Protein AF-A0A158CZP0-F1 (afdb_monomer_lite)

pLDDT: mean 72.72, std 19.29, range [36.31, 95.75]

Structure (mmCIF, N/CA/C/O backbone):
data_AF-A0A158CZP0-F1
#
_entry.id   AF-A0A158CZP0-F1
#
loop_
_atom_site.group_PDB
_atom_site.id
_atom_site.type_symbol
_atom_site.label_atom_id
_atom_site.label_alt_id
_atom_site.label_comp_id
_atom_site.label_asym_id
_atom_site.label_entity_id
_atom_site.label_seq_id
_atom_site.pdbx_PDB_ins_code
_atom_site.Cartn_x
_atom_site.Cartn_y
_atom_site.Cartn_z
_atom_site.occupancy
_atom_site.B_iso_or_equiv
_atom_site.auth_seq_id
_atom_site.auth_comp_id
_atom_site.auth_asym_id
_atom_site.auth_atom_id
_atom_site.pdbx_PDB_model_num
ATOM 1 N N . MET A 1 1 ? -32.324 -4.583 34.808 1.00 39.81 1 MET A N 1
ATOM 2 C CA . MET A 1 1 ? -32.094 -5.165 33.467 1.00 39.81 1 MET A CA 1
ATOM 3 C C . MET A 1 1 ? -31.436 -4.095 32.597 1.00 39.81 1 MET A C 1
ATOM 5 O O . MET A 1 1 ? -32.137 -3.311 31.976 1.00 39.81 1 MET A O 1
ATOM 9 N N . ALA A 1 2 ? -30.106 -3.964 32.638 1.00 42.66 2 ALA A N 1
ATOM 10 C CA . ALA A 1 2 ? -29.397 -2.988 31.808 1.00 42.66 2 ALA A CA 1
ATOM 11 C C . ALA A 1 2 ? -29.118 -3.618 30.437 1.00 42.66 2 ALA A C 1
ATOM 13 O O . ALA A 1 2 ? -28.387 -4.602 30.340 1.00 42.66 2 ALA A O 1
ATOM 14 N N . ALA A 1 3 ? -29.744 -3.081 29.390 1.00 51.34 3 ALA A N 1
ATOM 15 C CA . ALA A 1 3 ? -29.521 -3.516 28.020 1.00 51.34 3 ALA A CA 1
ATOM 16 C C . ALA A 1 3 ? -28.081 -3.181 27.608 1.00 51.34 3 ALA A C 1
ATOM 18 O O . ALA A 1 3 ? -27.716 -2.015 27.446 1.00 51.34 3 ALA A O 1
ATOM 19 N N . LYS A 1 4 ? -27.261 -4.223 27.445 1.00 53.59 4 LYS A N 1
ATOM 20 C CA . LYS A 1 4 ? -25.924 -4.149 26.856 1.00 53.59 4 LYS A CA 1
ATOM 21 C C . LYS A 1 4 ? -26.096 -3.732 25.394 1.00 53.59 4 LYS A C 1
ATOM 23 O O . LYS A 1 4 ? -26.372 -4.566 24.537 1.00 53.59 4 LYS A O 1
ATOM 28 N N . ARG A 1 5 ? -26.012 -2.427 25.117 1.00 54.25 5 ARG A N 1
ATOM 29 C CA . ARG A 1 5 ? -25.946 -1.918 23.743 1.00 54.25 5 ARG A CA 1
ATOM 30 C C . ARG A 1 5 ? -24.750 -2.601 23.073 1.00 54.25 5 ARG A C 1
ATOM 32 O O . ARG A 1 5 ? -23.658 -2.543 23.641 1.00 54.25 5 ARG A O 1
ATOM 39 N N . PRO A 1 6 ? -24.913 -3.260 21.915 1.00 46.16 6 PRO A N 1
ATOM 40 C CA . PRO A 1 6 ? -23.759 -3.711 21.168 1.00 46.16 6 PRO A CA 1
ATOM 41 C C . PRO A 1 6 ? -23.025 -2.446 20.733 1.00 46.16 6 PRO A C 1
ATOM 43 O O . PRO A 1 6 ? -23.547 -1.660 19.942 1.00 46.16 6 PRO A O 1
ATOM 46 N N . ALA A 1 7 ? -21.839 -2.220 21.291 1.00 50.09 7 ALA A N 1
ATOM 47 C CA . ALA A 1 7 ? -20.879 -1.305 20.712 1.00 50.09 7 ALA A CA 1
ATOM 48 C C . ALA A 1 7 ? -20.540 -1.868 19.327 1.00 50.09 7 ALA A C 1
ATOM 50 O O . ALA A 1 7 ? -19.620 -2.667 19.179 1.00 50.09 7 ALA A O 1
ATOM 51 N N . ARG A 1 8 ? -21.333 -1.509 18.308 1.00 47.75 8 ARG A N 1
ATOM 52 C CA . ARG A 1 8 ? -20.817 -1.429 16.946 1.00 47.75 8 ARG A CA 1
ATOM 53 C C . ARG A 1 8 ? -19.690 -0.426 17.065 1.00 47.75 8 ARG A C 1
ATOM 55 O O . ARG A 1 8 ? -19.951 0.770 17.146 1.00 47.75 8 ARG A O 1
ATOM 62 N N . SER A 1 9 ? -18.481 -0.947 17.237 1.00 49.72 9 SER A N 1
ATOM 63 C CA . SER A 1 9 ? -17.236 -0.201 17.181 1.00 49.72 9 SER A CA 1
ATOM 64 C C . SER A 1 9 ? -17.381 0.798 16.046 1.00 49.72 9 SER A C 1
ATOM 66 O O . SER A 1 9 ? -17.570 0.376 14.902 1.00 49.72 9 SER A O 1
ATOM 68 N N . ALA A 1 10 ? -17.407 2.091 16.367 1.00 54.16 10 ALA A N 1
ATOM 69 C CA . ALA A 1 10 ? -17.284 3.123 15.357 1.00 54.16 10 ALA A CA 1
ATOM 70 C C . ALA A 1 10 ? -15.994 2.786 14.611 1.00 54.16 10 ALA A C 1
ATOM 72 O O . ALA A 1 10 ? -14.918 2.833 15.200 1.00 54.16 10 ALA A O 1
ATOM 73 N N . GLN A 1 11 ? -16.123 2.266 13.393 1.00 63.16 11 GLN A N 1
ATOM 74 C CA . GLN A 1 11 ? -14.969 1.890 12.594 1.00 63.16 11 GLN A CA 1
ATOM 75 C C . GLN A 1 11 ? -14.211 3.191 12.359 1.00 63.16 11 GLN A C 1
ATOM 77 O O . GLN A 1 11 ? -14.791 4.128 11.807 1.00 63.16 11 GLN A O 1
ATOM 82 N N . SER A 1 12 ? -12.981 3.288 12.868 1.00 77.62 12 SER A N 1
ATOM 83 C CA . SER A 1 12 ? -12.178 4.486 12.654 1.00 77.62 12 SER A CA 1
ATOM 84 C C . SER A 1 12 ? -11.974 4.660 11.150 1.00 77.62 12 SER A C 1
ATOM 86 O O . SER A 1 12 ? -11.897 3.677 10.406 1.00 77.62 12 SER A O 1
ATOM 88 N N . LEU A 1 13 ? -11.914 5.905 10.675 1.00 85.88 13 LEU A N 1
ATOM 89 C CA . LEU A 1 13 ? -11.611 6.183 9.268 1.00 85.88 13 LEU A CA 1
ATOM 90 C C . LEU A 1 13 ? -10.266 5.554 8.865 1.00 85.88 13 LEU A C 1
ATOM 92 O O . LEU A 1 13 ? -10.122 5.049 7.753 1.00 85.88 13 LEU A O 1
ATOM 96 N N . PHE A 1 14 ? -9.337 5.470 9.819 1.00 87.94 14 PHE A N 1
ATOM 97 C CA . PHE A 1 14 ? -8.099 4.720 9.684 1.00 87.94 14 PHE A CA 1
ATOM 98 C C . PHE A 1 14 ? -8.341 3.233 9.402 1.00 87.94 14 PHE A C 1
ATOM 100 O O . PHE A 1 14 ? -7.753 2.716 8.469 1.00 87.94 14 PHE A O 1
ATOM 107 N N . THR A 1 15 ? -9.259 2.548 10.098 1.00 89.81 15 THR A N 1
ATOM 108 C CA . THR A 1 15 ? -9.591 1.132 9.811 1.00 89.81 15 THR A CA 1
ATOM 109 C C . THR A 1 15 ? -10.067 0.930 8.362 1.00 89.81 15 THR A C 1
ATOM 111 O O . THR A 1 15 ? -9.865 -0.131 7.767 1.00 89.81 15 THR A O 1
ATOM 114 N N . PHE A 1 16 ? -10.734 1.928 7.775 1.00 89.88 16 PHE A N 1
ATOM 115 C CA . PHE A 1 16 ? -11.159 1.877 6.376 1.00 89.88 16 PHE A CA 1
ATOM 116 C C . PHE A 1 16 ? -9.984 2.105 5.416 1.00 89.88 16 PHE A C 1
ATOM 118 O O . PHE A 1 16 ? -9.779 1.300 4.505 1.00 89.88 16 PHE A O 1
ATOM 125 N N . ALA A 1 17 ? -9.177 3.140 5.664 1.00 89.94 17 ALA A N 1
ATOM 126 C CA . ALA A 1 17 ? -7.955 3.403 4.908 1.00 89.94 17 ALA A CA 1
ATOM 127 C C . ALA A 1 17 ? -6.972 2.220 4.990 1.00 89.94 17 ALA A C 1
ATOM 129 O O . ALA A 1 17 ? -6.407 1.816 3.981 1.00 89.94 17 ALA A O 1
ATOM 130 N N . GLU A 1 18 ? -6.845 1.601 6.163 1.00 91.75 18 GLU A N 1
ATOM 131 C CA . GLU A 1 18 ? -6.032 0.419 6.433 1.00 91.75 18 GLU A CA 1
ATOM 132 C C . GLU A 1 18 ? -6.434 -0.741 5.519 1.00 91.75 18 GLU A C 1
ATOM 134 O O . GLU A 1 18 ? -5.599 -1.280 4.798 1.00 91.75 18 GLU A O 1
ATOM 139 N N . LYS A 1 19 ? -7.726 -1.091 5.482 1.00 92.75 19 LYS A N 1
ATOM 140 C CA . LYS A 1 19 ? -8.236 -2.149 4.596 1.00 92.75 19 LYS A CA 1
ATOM 141 C C . LYS A 1 19 ? -7.971 -1.850 3.127 1.00 92.75 19 LYS A C 1
ATOM 143 O O . LYS A 1 19 ? -7.611 -2.762 2.388 1.00 92.75 19 LYS A O 1
ATOM 148 N N . GLN A 1 20 ? -8.150 -0.598 2.709 1.00 93.56 20 GLN A N 1
ATOM 149 C CA . GLN A 1 20 ? -7.894 -0.188 1.332 1.00 93.56 20 GLN A CA 1
ATOM 150 C C . GLN A 1 20 ? -6.406 -0.321 0.981 1.00 93.56 20 GLN A C 1
ATOM 152 O O . GLN A 1 20 ? -6.079 -0.872 -0.066 1.00 93.56 20 GLN A O 1
ATOM 157 N N . LEU A 1 21 ? -5.510 0.139 1.857 1.00 92.50 21 LEU A N 1
ATOM 158 C CA . LEU A 1 21 ? -4.061 0.052 1.662 1.00 92.50 21 LEU A CA 1
ATOM 159 C C . LEU A 1 21 ? -3.578 -1.403 1.632 1.00 92.50 21 LEU A C 1
ATOM 161 O O . LEU A 1 21 ? -2.829 -1.770 0.730 1.00 92.50 21 LEU A O 1
ATOM 165 N N . VAL A 1 22 ? -4.057 -2.253 2.549 1.00 94.06 22 VAL A N 1
ATOM 166 C CA . VAL A 1 22 ? -3.745 -3.694 2.538 1.00 94.06 22 VAL A CA 1
ATOM 167 C C . VAL A 1 22 ? -4.234 -4.352 1.251 1.00 94.06 22 VAL A C 1
ATOM 169 O O . VAL A 1 22 ? -3.462 -5.035 0.589 1.00 94.06 22 VAL A O 1
ATOM 172 N N . ALA A 1 23 ? -5.483 -4.103 0.848 1.00 94.25 23 ALA A N 1
ATOM 173 C CA . ALA A 1 23 ? -6.041 -4.701 -0.362 1.00 94.25 23 ALA A CA 1
ATOM 174 C C . ALA A 1 23 ? -5.273 -4.292 -1.630 1.00 94.25 23 ALA A C 1
ATOM 176 O O . ALA A 1 23 ? -5.067 -5.120 -2.514 1.00 94.25 23 ALA A O 1
ATOM 177 N N . LEU A 1 24 ? -4.833 -3.032 -1.726 1.00 95.44 24 LEU A N 1
ATOM 178 C CA . LEU A 1 24 ? -4.027 -2.552 -2.852 1.00 95.44 24 LEU A CA 1
ATOM 179 C C . LEU A 1 24 ? -2.632 -3.186 -2.874 1.00 95.44 24 LEU A C 1
ATOM 181 O O . LEU A 1 24 ? -2.133 -3.513 -3.953 1.00 95.44 24 LEU A O 1
ATOM 185 N N . TYR A 1 25 ? -2.013 -3.348 -1.701 1.00 94.88 25 TYR A N 1
ATOM 186 C CA . TYR A 1 25 ? -0.719 -4.012 -1.568 1.00 94.88 25 TYR A CA 1
ATOM 187 C C . TYR A 1 25 ? -0.810 -5.483 -1.977 1.00 94.88 25 TYR A C 1
ATOM 189 O O . TYR A 1 25 ? -0.060 -5.920 -2.844 1.00 94.88 25 TYR A O 1
ATOM 197 N N . ASP A 1 26 ? -1.781 -6.215 -1.427 1.00 95.12 26 ASP A N 1
ATOM 198 C CA . ASP A 1 26 ? -1.984 -7.641 -1.702 1.00 95.12 26 ASP A CA 1
ATOM 199 C C . ASP A 1 26 ? -2.372 -7.898 -3.166 1.00 95.12 26 ASP A C 1
ATOM 201 O O . ASP A 1 26 ? -2.009 -8.918 -3.750 1.00 95.12 26 ASP A O 1
ATOM 205 N N . ALA A 1 27 ? -3.087 -6.959 -3.793 1.00 94.56 27 ALA A N 1
ATOM 206 C CA . ALA A 1 27 ? -3.390 -7.007 -5.220 1.00 94.56 27 ALA A CA 1
ATOM 207 C C . ALA A 1 27 ? -2.182 -6.661 -6.115 1.00 94.56 27 ALA A C 1
ATOM 209 O O . ALA A 1 27 ? -2.283 -6.773 -7.336 1.00 94.56 27 ALA A O 1
ATOM 210 N N . GLY A 1 28 ? -1.055 -6.219 -5.544 1.00 93.81 28 GLY A N 1
ATOM 211 C CA . GLY A 1 28 ? 0.156 -5.849 -6.283 1.00 93.81 28 GLY A CA 1
ATOM 212 C C . GLY A 1 28 ? 0.028 -4.563 -7.106 1.00 93.81 28 GLY A C 1
ATOM 213 O O . GLY A 1 28 ? 0.858 -4.305 -7.974 1.00 93.81 28 GLY A O 1
ATOM 214 N N . VAL A 1 29 ? -1.007 -3.753 -6.861 1.00 95.75 29 VAL A N 1
ATOM 215 C CA . VAL A 1 29 ? -1.277 -2.501 -7.598 1.00 95.75 29 VAL A CA 1
ATOM 216 C C . VAL A 1 29 ? -0.851 -1.251 -6.826 1.00 95.75 29 VAL A C 1
ATOM 218 O O . VAL A 1 29 ? -0.983 -0.135 -7.328 1.00 95.75 29 VAL A O 1
ATOM 221 N N . MET A 1 30 ? -0.348 -1.414 -5.599 1.00 93.81 30 MET A N 1
ATOM 222 C CA . MET A 1 30 ? 0.111 -0.301 -4.773 1.00 93.81 30 MET A CA 1
ATOM 223 C C . MET A 1 30 ? 1.461 0.227 -5.271 1.00 93.81 30 MET A C 1
ATOM 225 O O . MET A 1 30 ? 2.521 -0.232 -4.854 1.00 93.81 30 MET A O 1
ATOM 229 N N . SER A 1 31 ? 1.412 1.210 -6.170 1.00 93.50 31 SER A N 1
ATOM 230 C CA . SER A 1 31 ? 2.571 2.011 -6.569 1.00 93.50 31 SER A CA 1
ATOM 231 C C . SER A 1 31 ? 2.681 3.291 -5.725 1.00 93.50 31 SER A C 1
ATOM 233 O O . SER A 1 31 ? 1.686 3.710 -5.120 1.00 93.50 31 SER A O 1
ATOM 235 N N . PRO A 1 32 ? 3.848 3.965 -5.711 1.00 93.06 32 PRO A N 1
ATOM 236 C CA . PRO A 1 32 ? 4.017 5.252 -5.028 1.00 93.06 32 PRO A CA 1
ATOM 237 C C . PRO A 1 32 ? 2.959 6.301 -5.410 1.00 93.06 32 PRO A C 1
ATOM 239 O O . PRO A 1 32 ? 2.416 6.990 -4.549 1.00 93.06 32 PRO A O 1
ATOM 242 N N . ALA A 1 33 ? 2.592 6.372 -6.694 1.00 92.88 33 ALA A N 1
ATOM 243 C CA . ALA A 1 33 ? 1.567 7.297 -7.176 1.00 92.88 33 ALA A CA 1
ATOM 244 C C . ALA A 1 33 ? 0.167 6.952 -6.640 1.00 92.88 33 ALA A C 1
ATOM 246 O O . ALA A 1 33 ? -0.576 7.834 -6.212 1.00 92.88 33 ALA A O 1
ATOM 247 N N . VAL A 1 34 ? -0.190 5.663 -6.619 1.00 94.31 34 VAL A N 1
ATOM 248 C CA . VAL A 1 34 ? -1.477 5.206 -6.068 1.00 94.31 34 VAL A CA 1
ATOM 249 C C . VAL A 1 34 ? -1.560 5.529 -4.581 1.00 94.31 34 VAL A C 1
ATOM 251 O O . VAL A 1 34 ? -2.581 6.035 -4.122 1.00 94.31 34 VAL A O 1
ATOM 254 N N . LEU A 1 35 ? -0.479 5.288 -3.838 1.00 92.25 35 LEU A N 1
ATOM 255 C CA . LEU A 1 35 ? -0.407 5.622 -2.423 1.00 92.25 35 LEU A CA 1
ATOM 256 C C . LEU A 1 35 ? -0.655 7.119 -2.186 1.00 92.25 35 LEU A C 1
ATOM 258 O O . LEU A 1 35 ? -1.480 7.463 -1.343 1.00 92.25 35 LEU A O 1
ATOM 262 N N . HIS A 1 36 ? 0.001 7.992 -2.956 1.00 91.56 36 HIS A N 1
ATOM 263 C CA . HIS A 1 36 ? -0.207 9.438 -2.871 1.00 91.56 36 HIS A CA 1
ATOM 264 C C . HIS A 1 36 ? -1.681 9.810 -3.063 1.00 91.56 36 HIS A C 1
ATOM 266 O O . HIS A 1 36 ? -2.241 10.531 -2.244 1.00 91.56 36 HIS A O 1
ATOM 272 N N . HIS A 1 37 ? -2.348 9.265 -4.085 1.00 91.00 37 HIS A N 1
ATOM 273 C CA . HIS A 1 37 ? -3.769 9.535 -4.318 1.00 91.00 37 HIS A CA 1
ATOM 274 C C . HIS A 1 37 ? -4.670 9.044 -3.184 1.00 91.00 37 HIS A C 1
ATOM 276 O O . HIS A 1 37 ? -5.604 9.747 -2.801 1.00 91.00 37 HIS A O 1
ATOM 282 N N . VAL A 1 38 ? -4.397 7.856 -2.638 1.00 91.44 38 VAL A N 1
ATOM 283 C CA . VAL A 1 38 ? -5.160 7.315 -1.508 1.00 91.44 38 VAL A CA 1
ATOM 284 C C . VAL A 1 38 ? -4.977 8.204 -0.280 1.00 91.44 38 VAL A C 1
ATOM 286 O O . VAL A 1 38 ? -5.964 8.594 0.331 1.00 91.44 38 VAL A O 1
ATOM 289 N N . VAL A 1 39 ? -3.740 8.574 0.057 1.00 89.56 39 VAL A N 1
ATOM 290 C CA . VAL A 1 39 ? -3.440 9.449 1.200 1.00 89.56 39 VAL A CA 1
ATOM 291 C C . VAL A 1 39 ? -4.056 10.838 1.010 1.00 89.56 39 VAL A C 1
ATOM 293 O O . VAL A 1 39 ? -4.708 11.335 1.925 1.00 89.56 39 VAL A O 1
ATOM 296 N N . ALA A 1 40 ? -3.936 11.431 -0.180 1.00 88.81 40 ALA A N 1
ATOM 297 C CA . ALA A 1 40 ? -4.522 12.729 -0.509 1.00 88.81 40 ALA A CA 1
ATOM 298 C C . ALA A 1 40 ? -6.055 12.723 -0.385 1.00 88.81 40 ALA A C 1
ATOM 300 O O . ALA A 1 40 ? -6.627 13.660 0.162 1.00 88.81 40 ALA A O 1
ATOM 301 N N . ALA A 1 41 ? -6.728 11.643 -0.800 1.00 88.50 41 ALA A N 1
ATOM 302 C CA . ALA A 1 41 ? -8.180 11.501 -0.641 1.00 88.50 41 ALA A CA 1
ATOM 303 C C . ALA A 1 41 ? -8.634 11.511 0.832 1.00 88.50 41 ALA A C 1
ATOM 305 O O . ALA A 1 41 ? -9.787 11.818 1.130 1.00 88.50 41 ALA 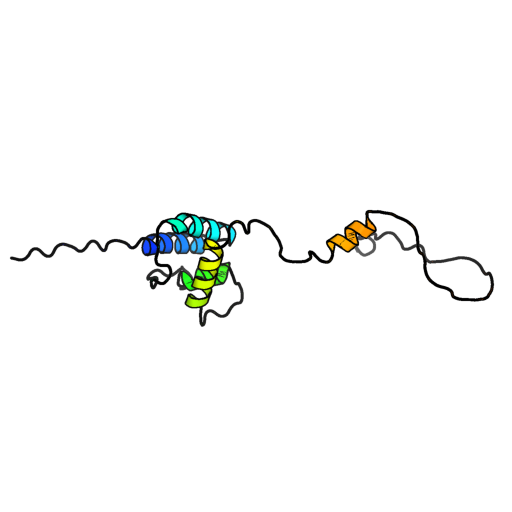A O 1
ATOM 306 N N . TYR A 1 42 ? -7.726 11.176 1.748 1.00 87.31 42 TYR A N 1
ATOM 307 C CA . TYR A 1 42 ? -7.962 11.133 3.185 1.00 87.31 42 TYR A CA 1
ATOM 308 C C . TYR A 1 42 ? -7.386 12.340 3.942 1.00 87.31 42 TYR A C 1
ATOM 310 O O . TYR A 1 42 ? -7.685 12.485 5.130 1.00 87.31 42 TYR A O 1
ATOM 318 N N . ALA A 1 43 ? -6.616 13.217 3.292 1.00 83.81 43 ALA A N 1
ATOM 319 C CA . ALA A 1 43 ? -5.931 14.339 3.938 1.00 83.81 43 ALA A CA 1
ATOM 320 C C . ALA A 1 43 ? -6.908 15.290 4.658 1.00 83.81 43 ALA A C 1
ATOM 322 O O . ALA A 1 43 ? -6.693 15.636 5.818 1.00 83.81 43 ALA A O 1
ATOM 323 N N . ASP A 1 44 ? -8.045 15.603 4.031 1.00 79.25 44 ASP A N 1
ATOM 324 C CA . ASP A 1 44 ? -9.056 16.518 4.587 1.00 79.25 44 ASP A CA 1
ATOM 325 C C . ASP A 1 44 ? -9.979 15.869 5.635 1.00 79.25 44 ASP A C 1
ATOM 327 O O . ASP A 1 44 ? -10.822 16.530 6.242 1.00 79.25 44 ASP A O 1
ATOM 331 N N . SER A 1 45 ? -9.852 14.557 5.856 1.00 79.62 45 SER A N 1
ATOM 332 C CA . SER A 1 45 ? -10.778 13.789 6.700 1.00 79.62 45 SER A CA 1
ATOM 333 C C . SER A 1 45 ? -10.356 13.683 8.171 1.00 79.62 45 SER A C 1
ATOM 335 O O . SER A 1 45 ? -11.093 13.115 8.978 1.00 79.62 45 SER A O 1
ATOM 337 N N . GLY A 1 46 ? -9.190 14.233 8.534 1.00 78.56 46 GLY A N 1
ATOM 338 C CA . GLY A 1 46 ? -8.684 14.224 9.911 1.00 78.56 46 GLY A CA 1
ATOM 339 C C . GLY A 1 46 ? -8.354 12.823 10.439 1.00 78.56 46 GLY A C 1
ATOM 340 O O . GLY A 1 46 ? -8.519 12.564 11.631 1.00 78.56 46 GLY A O 1
ATOM 341 N N . ILE A 1 47 ? -7.936 11.905 9.560 1.00 86.19 47 ILE A N 1
ATOM 342 C CA . ILE A 1 47 ? -7.504 10.556 9.945 1.00 86.19 47 ILE A CA 1
ATOM 343 C C . ILE A 1 47 ? -6.272 10.627 10.857 1.00 86.19 47 ILE A C 1
ATOM 345 O O . ILE A 1 47 ? -5.285 11.288 10.537 1.00 86.19 47 ILE A O 1
ATOM 349 N N . ASP A 1 48 ? -6.313 9.884 11.966 1.00 86.69 48 ASP A N 1
ATOM 350 C CA . ASP A 1 48 ? -5.137 9.642 12.801 1.00 86.69 48 ASP A CA 1
ATOM 351 C C . ASP A 1 48 ? -4.289 8.512 12.200 1.00 86.69 48 ASP A C 1
ATOM 353 O O . ASP A 1 48 ? -4.540 7.326 12.410 1.00 86.69 48 ASP A O 1
ATOM 357 N N . TRP A 1 49 ? -3.265 8.891 11.439 1.00 86.06 49 TRP A N 1
ATOM 358 C CA . TRP A 1 49 ? -2.298 7.965 10.844 1.00 86.06 49 TRP A CA 1
ATOM 359 C C . TRP A 1 49 ? -1.381 7.290 11.870 1.00 86.06 49 TRP A C 1
ATOM 361 O O . TRP A 1 49 ? -0.623 6.391 11.516 1.00 86.06 49 TRP A O 1
ATOM 371 N N . ASN A 1 50 ? -1.426 7.708 13.136 1.00 84.69 50 ASN A N 1
ATOM 372 C CA . ASN A 1 50 ? -0.639 7.107 14.200 1.00 84.69 50 ASN A CA 1
ATOM 373 C C . ASN A 1 50 ? -1.366 5.932 14.879 1.00 84.69 50 ASN A C 1
ATOM 375 O O . ASN A 1 50 ? -0.804 5.330 15.798 1.00 84.69 50 ASN A O 1
ATOM 379 N N . GLU A 1 51 ? -2.596 5.601 14.475 1.00 84.25 51 GLU A N 1
ATOM 380 C CA . GLU A 1 51 ? -3.336 4.465 15.023 1.00 84.25 51 GLU A CA 1
ATOM 381 C C . GLU A 1 51 ? -2.629 3.133 14.696 1.00 84.25 51 GLU A C 1
ATOM 383 O O . GLU A 1 51 ? -2.072 2.919 13.618 1.00 84.25 51 GLU A O 1
ATOM 388 N N . ASN A 1 52 ? -2.616 2.203 15.656 1.00 78.88 52 ASN A N 1
ATOM 389 C CA . ASN A 1 52 ? -2.026 0.889 15.423 1.00 78.88 52 ASN A CA 1
ATOM 390 C C . ASN A 1 52 ? -2.965 0.049 14.547 1.00 78.88 52 ASN A C 1
ATOM 392 O O . ASN A 1 52 ? -4.026 -0.377 15.001 1.00 78.88 52 ASN A O 1
ATOM 396 N N . GLY A 1 53 ? -2.522 -0.245 13.325 1.00 78.44 53 GLY A N 1
ATOM 397 C CA . GLY A 1 53 ? -3.202 -1.173 12.426 1.00 78.44 53 GLY A CA 1
ATOM 398 C C . GLY A 1 53 ? -3.378 -2.570 13.020 1.00 78.44 53 GLY A C 1
ATOM 399 O O . GLY A 1 53 ? -2.480 -3.104 13.679 1.00 78.44 53 GLY A O 1
ATOM 400 N N . THR A 1 54 ? -4.553 -3.152 12.790 1.00 84.88 54 THR A N 1
ATOM 401 C CA . THR A 1 54 ? -4.902 -4.518 13.203 1.00 84.88 54 THR A CA 1
ATOM 402 C C . THR A 1 54 ? -4.818 -5.516 12.053 1.00 84.88 54 THR A C 1
ATOM 404 O O . THR A 1 54 ? -4.605 -6.706 12.301 1.00 84.88 54 THR A O 1
ATOM 407 N N . LEU A 1 55 ? -4.963 -5.056 10.807 1.00 88.38 55 LEU A N 1
ATOM 408 C CA . LEU A 1 55 ? -4.816 -5.883 9.621 1.00 88.38 55 LEU A CA 1
ATOM 409 C C . LEU A 1 55 ? -3.342 -6.070 9.255 1.00 88.38 55 LEU A C 1
ATOM 411 O O . LEU A 1 55 ? -2.481 -5.214 9.469 1.00 88.38 55 LEU A O 1
ATOM 415 N N . LYS A 1 56 ? -3.080 -7.228 8.656 1.00 93.00 56 LYS A N 1
ATOM 416 C CA . LYS A 1 56 ? -1.800 -7.580 8.056 1.00 93.00 56 LYS A CA 1
ATOM 417 C C . LYS A 1 56 ? -2.016 -7.960 6.599 1.00 93.00 56 LYS A C 1
ATOM 419 O O . LYS A 1 56 ? -3.078 -8.482 6.264 1.00 93.00 56 LYS A O 1
ATOM 424 N N . THR A 1 57 ? -1.009 -7.703 5.780 1.00 92.00 57 THR A N 1
ATOM 425 C CA . THR A 1 57 ? -0.933 -8.159 4.389 1.00 92.00 57 THR A CA 1
ATOM 426 C C . THR A 1 57 ? -0.732 -9.672 4.320 1.00 92.00 57 THR A C 1
ATOM 428 O O . THR A 1 57 ? -0.447 -10.318 5.337 1.00 92.00 57 THR A O 1
ATOM 431 N N . VAL A 1 58 ? -0.837 -10.249 3.119 1.00 93.00 58 VAL A N 1
ATOM 432 C CA . VAL A 1 58 ? -0.562 -11.681 2.881 1.00 93.00 58 VAL A CA 1
ATOM 433 C C . VAL A 1 58 ? 0.859 -12.066 3.313 1.00 93.00 58 VAL A C 1
ATOM 435 O O . VAL A 1 58 ? 1.067 -13.148 3.862 1.00 93.00 58 VAL A O 1
ATOM 438 N N . ASP A 1 59 ? 1.811 -11.144 3.169 1.00 89.06 59 ASP A N 1
ATOM 439 C CA . ASP A 1 59 ? 3.213 -11.325 3.565 1.00 89.06 59 ASP A CA 1
ATOM 440 C C . ASP A 1 59 ? 3.455 -11.105 5.073 1.00 89.06 59 ASP A C 1
ATOM 442 O O . ASP A 1 59 ? 4.577 -11.214 5.568 1.00 89.06 59 ASP A O 1
ATOM 446 N N . GLY A 1 60 ? 2.398 -10.808 5.837 1.00 91.25 60 GLY A N 1
ATOM 447 C CA . GLY A 1 60 ? 2.453 -10.611 7.284 1.00 91.25 60 GLY A CA 1
ATOM 448 C C . GLY A 1 60 ? 2.901 -9.215 7.724 1.00 91.25 60 GLY A C 1
ATOM 449 O O . GLY A 1 60 ? 3.088 -9.002 8.928 1.00 91.25 60 GLY A O 1
ATOM 450 N N . HIS A 1 61 ? 3.031 -8.272 6.788 1.00 90.94 61 HIS A N 1
ATOM 451 C CA . HIS A 1 61 ? 3.401 -6.887 7.063 1.00 90.94 61 HIS A CA 1
ATOM 452 C C . HIS A 1 61 ? 2.212 -6.077 7.577 1.00 90.94 61 HIS A C 1
ATOM 454 O O . HIS A 1 61 ? 1.068 -6.280 7.170 1.00 90.94 61 HIS A O 1
ATOM 460 N N . SER A 1 62 ? 2.476 -5.139 8.486 1.00 92.25 62 SER A N 1
ATOM 461 C CA . SER A 1 62 ? 1.476 -4.120 8.843 1.00 92.25 62 SER A CA 1
ATOM 462 C C . SER A 1 62 ? 1.350 -3.070 7.733 1.00 92.25 62 SER A C 1
ATOM 464 O O . SER A 1 62 ? 2.258 -2.932 6.914 1.00 92.25 62 SER A O 1
ATOM 466 N N . VAL A 1 63 ? 0.280 -2.265 7.730 1.00 91.56 63 VAL A N 1
ATOM 467 C CA . VAL A 1 63 ? 0.138 -1.158 6.758 1.00 91.56 63 VAL A CA 1
ATOM 468 C C . VAL A 1 63 ? 1.335 -0.209 6.777 1.00 91.56 63 VAL A C 1
ATOM 470 O O . VAL A 1 63 ? 1.834 0.162 5.721 1.00 91.56 63 VAL A O 1
ATOM 473 N N . HIS A 1 64 ? 1.856 0.115 7.961 1.00 92.69 64 HIS A N 1
ATOM 474 C CA . HIS A 1 64 ? 3.044 0.957 8.110 1.00 92.69 64 HIS A CA 1
ATOM 475 C C . HIS A 1 64 ? 4.253 0.378 7.366 1.00 92.69 64 HIS A C 1
ATOM 477 O O . HIS A 1 64 ? 4.955 1.089 6.654 1.00 92.69 64 HIS A O 1
ATOM 483 N N . GLU A 1 65 ? 4.486 -0.926 7.513 1.00 92.25 65 GLU A N 1
ATOM 484 C CA . GLU A 1 65 ? 5.582 -1.621 6.837 1.00 92.25 65 GLU A CA 1
ATOM 485 C C . GLU A 1 65 ? 5.345 -1.709 5.330 1.00 92.25 65 GLU A C 1
ATOM 487 O O . GLU A 1 65 ? 6.255 -1.409 4.566 1.00 92.25 65 GLU A O 1
ATOM 492 N N . ALA A 1 66 ? 4.129 -2.052 4.898 1.00 91.50 66 ALA A N 1
ATOM 493 C CA . ALA A 1 66 ? 3.770 -2.160 3.486 1.00 91.50 66 ALA A CA 1
ATOM 494 C C . ALA A 1 66 ? 3.986 -0.834 2.739 1.00 91.50 66 ALA A C 1
ATOM 496 O O . ALA A 1 66 ? 4.576 -0.808 1.660 1.00 91.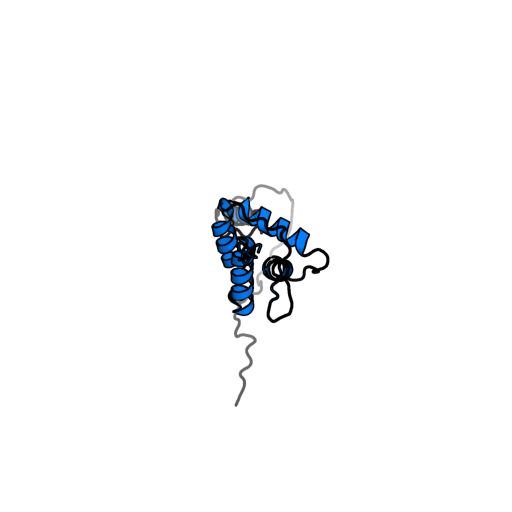50 66 ALA A O 1
ATOM 497 N N . VAL A 1 67 ? 3.575 0.284 3.340 1.00 91.88 67 VAL A N 1
ATOM 498 C CA . VAL A 1 67 ? 3.775 1.618 2.763 1.00 91.88 67 VAL A CA 1
ATOM 499 C C . VAL A 1 67 ? 5.255 2.004 2.722 1.00 91.88 67 VAL A C 1
ATOM 501 O O . VAL A 1 67 ? 5.722 2.519 1.705 1.00 91.88 67 VAL A O 1
ATOM 504 N N . VAL A 1 68 ? 6.018 1.714 3.781 1.00 93.25 68 VAL A N 1
ATOM 505 C CA . VAL A 1 68 ? 7.470 1.958 3.802 1.00 93.25 68 VAL A CA 1
ATOM 506 C C . VAL A 1 68 ? 8.195 1.111 2.757 1.00 93.25 68 VAL A C 1
ATOM 508 O O . VAL A 1 68 ? 9.090 1.625 2.097 1.00 93.25 68 VAL A O 1
ATOM 511 N N . LEU A 1 69 ? 7.799 -0.147 2.552 1.00 92.38 69 LEU A N 1
ATOM 512 C CA . LEU A 1 69 ? 8.376 -1.009 1.516 1.00 92.38 69 LEU A CA 1
ATOM 513 C C . LEU A 1 69 ? 8.154 -0.447 0.106 1.00 92.38 69 LEU A C 1
ATOM 515 O O . LEU A 1 69 ? 9.061 -0.531 -0.720 1.00 92.38 69 LEU A O 1
ATOM 519 N N . VAL A 1 70 ? 6.979 0.134 -0.160 1.00 92.12 70 VAL A N 1
ATOM 520 C CA . VAL A 1 70 ? 6.651 0.723 -1.468 1.00 92.12 70 VAL A CA 1
ATOM 521 C C . VAL A 1 70 ? 7.366 2.054 -1.700 1.00 92.12 70 VAL A C 1
ATOM 523 O O . VAL A 1 70 ? 7.899 2.274 -2.785 1.00 92.12 70 VAL A O 1
ATOM 526 N N . MET A 1 71 ? 7.394 2.942 -0.704 1.00 91.94 71 MET A N 1
ATOM 527 C CA . MET A 1 71 ? 7.960 4.293 -0.857 1.00 91.94 71 MET A CA 1
ATOM 528 C C . MET A 1 71 ? 9.472 4.353 -0.619 1.00 91.94 71 MET A C 1
ATOM 530 O O . MET A 1 71 ? 10.143 5.247 -1.125 1.00 91.94 71 MET A O 1
ATOM 534 N N . MET A 1 72 ? 10.020 3.426 0.167 1.00 91.56 72 MET A N 1
ATOM 535 C CA . MET A 1 72 ? 11.436 3.364 0.535 1.00 91.56 72 MET A CA 1
ATOM 536 C C . MET A 1 72 ? 11.949 1.915 0.473 1.00 91.56 72 MET A C 1
ATOM 538 O O . MET A 1 72 ? 12.246 1.305 1.511 1.00 91.56 72 MET A O 1
ATOM 542 N N . PRO A 1 73 ? 12.081 1.341 -0.736 1.00 87.38 73 PRO A N 1
ATOM 543 C CA . PRO A 1 73 ? 12.565 -0.023 -0.892 1.00 87.38 73 PRO A CA 1
ATOM 544 C C . PRO A 1 73 ? 13.996 -0.167 -0.348 1.00 87.38 73 PRO A C 1
ATOM 546 O O . PRO A 1 73 ? 14.843 0.708 -0.512 1.00 87.38 73 PRO A O 1
ATOM 549 N N . GLY A 1 74 ? 14.275 -1.283 0.332 1.00 84.50 74 GLY A N 1
ATOM 550 C CA . GLY A 1 74 ? 15.591 -1.571 0.922 1.00 84.50 74 GLY A CA 1
ATOM 551 C C . GLY A 1 74 ? 15.846 -0.937 2.296 1.00 84.50 74 GLY A C 1
ATOM 552 O O . GLY A 1 74 ? 16.869 -1.224 2.922 1.00 84.50 74 GLY A O 1
ATOM 553 N N . ARG A 1 75 ? 14.920 -0.121 2.815 1.00 83.00 75 ARG A N 1
ATOM 554 C CA . ARG A 1 75 ? 15.014 0.423 4.174 1.00 83.00 75 ARG A CA 1
ATOM 555 C C . ARG A 1 75 ? 14.672 -0.643 5.218 1.00 83.00 75 ARG A C 1
ATOM 557 O O . ARG A 1 75 ? 13.759 -1.446 5.050 1.00 83.00 75 ARG A O 1
ATOM 564 N N . ALA A 1 76 ? 15.408 -0.652 6.329 1.00 80.56 76 ALA A N 1
ATOM 565 C CA . ALA A 1 76 ? 15.154 -1.589 7.418 1.00 80.56 76 ALA A CA 1
ATOM 566 C C . ALA A 1 76 ? 13.852 -1.237 8.161 1.00 80.56 76 ALA A C 1
ATOM 568 O O . ALA A 1 76 ? 13.713 -0.130 8.675 1.00 80.56 76 ALA A O 1
ATOM 569 N N . LEU A 1 77 ? 12.956 -2.213 8.335 1.00 84.62 77 LEU A N 1
ATOM 570 C CA . LEU A 1 77 ? 11.638 -2.044 8.975 1.00 84.62 77 LEU A CA 1
ATOM 571 C C . LEU A 1 77 ? 11.681 -1.766 10.495 1.00 84.62 77 LEU A C 1
ATOM 573 O O . LEU A 1 77 ? 10.643 -1.698 11.146 1.00 84.62 77 LEU A O 1
ATOM 577 N N . LYS A 1 78 ? 12.870 -1.564 11.083 1.00 83.62 78 LYS A N 1
ATOM 578 C CA . LYS A 1 78 ? 13.065 -1.377 12.536 1.00 83.62 78 LYS A CA 1
ATOM 579 C C . LYS A 1 78 ? 12.278 -0.188 13.103 1.00 83.62 78 LYS A C 1
ATOM 581 O O . LYS A 1 78 ? 11.858 -0.246 14.250 1.00 83.62 78 LYS A O 1
ATOM 586 N N . ASN A 1 79 ? 12.080 0.863 12.301 1.00 86.62 79 ASN A N 1
ATOM 587 C CA . ASN A 1 79 ? 11.343 2.078 12.668 1.00 86.62 79 ASN A CA 1
ATOM 588 C C . ASN A 1 79 ? 10.206 2.385 11.676 1.00 86.62 79 ASN A C 1
ATOM 590 O O . ASN A 1 79 ? 9.901 3.554 11.438 1.00 86.62 79 ASN A O 1
ATOM 594 N N . ALA A 1 80 ? 9.566 1.349 11.114 1.00 87.56 80 ALA A N 1
ATOM 595 C CA . ALA A 1 80 ? 8.575 1.496 10.044 1.00 87.56 80 ALA A CA 1
ATOM 596 C C . ALA A 1 80 ? 7.455 2.500 10.371 1.00 87.56 80 ALA A C 1
ATOM 598 O O . ALA A 1 80 ? 7.039 3.248 9.500 1.00 87.56 80 ALA A O 1
ATOM 599 N N . ARG A 1 81 ? 7.015 2.602 11.632 1.00 89.38 81 ARG A N 1
ATOM 600 C CA . ARG A 1 81 ? 6.003 3.591 12.048 1.00 89.38 81 ARG A CA 1
ATOM 601 C C . ARG A 1 81 ? 6.470 5.040 11.886 1.00 89.38 81 ARG A C 1
ATOM 603 O O . ARG A 1 81 ? 5.719 5.870 11.393 1.00 89.38 81 ARG A O 1
ATOM 610 N N . LYS A 1 82 ? 7.701 5.353 12.298 1.00 91.31 82 LYS A N 1
ATOM 611 C CA . LYS A 1 82 ? 8.255 6.712 12.180 1.00 91.31 82 LYS A CA 1
ATOM 612 C C . LYS A 1 82 ? 8.467 7.079 10.714 1.00 91.31 82 LYS A C 1
ATOM 614 O O . LYS A 1 82 ? 8.148 8.185 10.296 1.00 91.31 82 LYS A O 1
ATOM 619 N N . ASP A 1 83 ? 8.995 6.127 9.957 1.00 90.62 83 ASP A N 1
ATOM 620 C CA . ASP A 1 83 ? 9.253 6.280 8.531 1.00 90.62 83 ASP A CA 1
ATOM 621 C C . ASP A 1 83 ? 7.946 6.443 7.745 1.00 90.62 83 ASP A C 1
ATOM 623 O O . ASP A 1 83 ? 7.858 7.300 6.874 1.00 90.62 83 ASP A O 1
ATOM 627 N N . PHE A 1 84 ? 6.906 5.695 8.113 1.00 91.00 84 PHE A N 1
ATOM 628 C CA . PHE A 1 84 ? 5.560 5.848 7.577 1.00 91.00 84 PHE A CA 1
ATOM 629 C C . PHE A 1 84 ? 4.987 7.242 7.828 1.00 91.00 84 PHE A C 1
ATOM 631 O O . PHE A 1 84 ? 4.512 7.867 6.887 1.00 91.00 84 PHE A O 1
ATOM 638 N N . ILE A 1 85 ? 5.057 7.748 9.064 1.00 90.75 85 ILE A N 1
ATOM 639 C CA . ILE A 1 85 ? 4.564 9.095 9.383 1.00 90.75 85 ILE A CA 1
ATOM 640 C C . ILE A 1 85 ? 5.301 10.133 8.539 1.00 90.75 85 ILE A C 1
ATOM 642 O O . ILE A 1 85 ? 4.657 10.962 7.914 1.00 90.75 85 ILE A O 1
ATOM 646 N N . SER A 1 86 ? 6.628 10.029 8.429 1.00 91.25 86 SER A N 1
ATOM 647 C CA . SER A 1 86 ? 7.414 10.932 7.582 1.00 91.25 86 SER A CA 1
ATOM 648 C C . SER A 1 86 ? 6.998 10.877 6.108 1.00 91.25 86 SER A C 1
ATOM 650 O O . SER A 1 86 ? 7.005 11.906 5.441 1.00 91.25 86 SER A O 1
ATOM 652 N N . VAL A 1 87 ? 6.650 9.693 5.593 1.00 90.56 87 VAL A N 1
ATOM 653 C CA . VAL A 1 87 ? 6.134 9.517 4.229 1.00 90.56 87 VAL A CA 1
ATOM 654 C C . VAL A 1 87 ? 4.760 10.162 4.091 1.00 90.56 87 VAL A C 1
ATOM 656 O O . VAL A 1 87 ? 4.550 10.935 3.168 1.00 90.56 87 VAL A O 1
ATOM 659 N N . VAL A 1 88 ? 3.825 9.874 4.995 1.00 89.25 88 VAL A N 1
ATOM 660 C CA . VAL A 1 88 ? 2.465 10.423 4.933 1.00 89.25 88 VAL A CA 1
ATOM 661 C C . VAL A 1 88 ? 2.480 11.939 5.085 1.00 89.25 88 VAL A C 1
ATOM 663 O O . VAL A 1 88 ? 1.866 12.611 4.270 1.00 89.25 88 VAL A O 1
ATOM 666 N N . GLU A 1 89 ? 3.232 12.483 6.045 1.00 88.38 89 GLU A N 1
ATOM 667 C CA . GLU A 1 89 ? 3.416 13.929 6.217 1.00 88.38 89 GLU A CA 1
ATOM 668 C C . GLU A 1 89 ? 3.975 14.577 4.948 1.00 88.38 89 GLU A C 1
ATOM 670 O O . GLU A 1 89 ? 3.486 15.624 4.527 1.00 88.38 89 GLU A O 1
ATOM 675 N N . HIS A 1 90 ? 4.951 13.933 4.301 1.00 88.50 90 HIS A N 1
ATOM 676 C CA . HIS A 1 90 ? 5.495 14.396 3.028 1.00 88.50 90 HIS A CA 1
ATOM 677 C C . HIS A 1 90 ? 4.447 14.378 1.902 1.00 88.50 90 HIS A C 1
ATOM 679 O O . HIS A 1 90 ? 4.375 15.327 1.127 1.00 88.50 90 HIS A O 1
ATOM 685 N N . LEU A 1 91 ? 3.596 13.349 1.844 1.00 86.25 91 LEU A N 1
ATOM 686 C CA . LEU A 1 91 ? 2.528 13.222 0.845 1.00 86.25 91 LEU A CA 1
ATOM 687 C C . LEU A 1 91 ? 1.356 14.182 1.099 1.00 86.25 91 LEU A C 1
ATOM 689 O O . LEU A 1 91 ? 0.715 14.617 0.152 1.00 86.25 91 LEU A O 1
ATOM 693 N N . THR A 1 92 ? 1.058 14.516 2.358 1.00 83.56 92 THR A N 1
ATOM 694 C CA . THR A 1 92 ? -0.015 15.461 2.713 1.00 83.56 92 THR A CA 1
ATOM 695 C C . THR A 1 92 ? 0.439 16.918 2.695 1.00 83.56 92 THR A C 1
ATOM 697 O O . THR A 1 92 ? -0.383 17.808 2.515 1.00 83.56 92 THR A O 1
ATOM 700 N N . GLY A 1 93 ? 1.732 17.174 2.919 1.00 70.38 93 GLY A N 1
ATOM 701 C CA . GLY A 1 93 ? 2.319 18.516 2.959 1.00 70.38 93 GLY A CA 1
ATOM 702 C C . GLY A 1 93 ? 2.926 18.982 1.633 1.00 70.38 93 GLY A C 1
ATOM 703 O O . GLY A 1 93 ? 3.384 20.120 1.556 1.00 70.38 93 GLY A O 1
ATOM 704 N N . GLY A 1 94 ? 2.963 18.118 0.615 1.00 56.81 94 GLY A N 1
ATOM 705 C CA . GLY A 1 94 ? 3.549 18.396 -0.692 1.00 56.81 94 GLY A CA 1
ATOM 706 C C . GLY A 1 94 ? 2.492 18.479 -1.785 1.00 56.81 94 GLY A C 1
ATOM 707 O O . GLY A 1 94 ? 2.072 17.467 -2.338 1.00 56.81 94 GLY A O 1
ATOM 708 N N . GLU A 1 95 ? 2.095 19.694 -2.142 1.00 52.22 95 GLU A N 1
ATOM 709 C CA . GLU A 1 95 ? 1.454 19.962 -3.425 1.00 52.22 95 GLU A CA 1
ATOM 710 C C . GLU A 1 95 ? 2.411 19.481 -4.534 1.00 52.22 95 GLU A C 1
ATOM 712 O O . GLU A 1 95 ? 3.554 19.923 -4.616 1.00 52.22 95 GLU A O 1
ATOM 717 N N . THR A 1 96 ? 1.966 18.530 -5.359 1.00 48.47 96 THR A N 1
ATOM 718 C CA . THR A 1 96 ? 2.643 18.072 -6.587 1.00 48.47 96 THR A CA 1
ATOM 719 C C . THR A 1 96 ? 4.101 17.605 -6.442 1.00 48.47 96 THR A C 1
ATOM 721 O O . THR A 1 96 ? 5.044 18.322 -6.742 1.00 48.47 96 THR A O 1
ATOM 724 N N . SER A 1 97 ? 4.301 16.319 -6.159 1.00 45.31 97 SER A N 1
ATOM 725 C CA . SER A 1 97 ? 5.419 15.565 -6.756 1.00 45.31 97 SER A CA 1
ATOM 726 C C . SER A 1 97 ? 4.868 14.542 -7.750 1.00 45.31 97 SER A C 1
ATOM 728 O O . SER A 1 97 ? 5.058 13.336 -7.628 1.00 45.31 97 SER A O 1
ATOM 730 N N . SER A 1 98 ? 4.112 15.032 -8.737 1.00 45.25 98 SER A N 1
ATOM 731 C CA . SER A 1 98 ? 4.010 14.341 -10.022 1.00 45.25 98 SER A CA 1
ATOM 732 C C . SER A 1 98 ? 5.173 14.819 -10.876 1.00 45.25 98 SER A C 1
ATOM 734 O O . SER A 1 98 ? 5.114 15.917 -11.410 1.00 45.25 98 SER A O 1
ATOM 736 N N . GLY A 1 99 ? 6.204 13.985 -10.989 1.00 42.97 99 GLY A N 1
ATOM 737 C CA . GLY A 1 99 ? 7.179 14.072 -12.071 1.00 42.97 99 GLY A CA 1
ATOM 738 C C . GLY A 1 99 ? 8.159 15.237 -11.994 1.00 42.97 99 GLY A C 1
ATOM 739 O O . GLY A 1 99 ? 8.196 16.047 -12.905 1.00 42.97 99 GLY A O 1
ATOM 740 N N . GLU A 1 100 ? 9.016 15.254 -10.982 1.00 38.34 100 GLU A N 1
ATOM 741 C CA . GLU A 1 100 ? 10.362 15.783 -11.178 1.00 38.34 100 GLU A CA 1
ATOM 742 C C . GLU A 1 100 ? 11.325 14.822 -10.499 1.00 38.34 100 GLU A C 1
ATOM 744 O O . GLU A 1 100 ? 11.381 14.680 -9.276 1.00 38.34 100 GLU A O 1
ATOM 749 N N . GLU A 1 101 ? 12.021 14.072 -11.347 1.00 41.84 101 GLU A N 1
ATOM 750 C CA . GLU A 1 101 ? 13.312 13.508 -11.024 1.00 41.84 101 GLU A CA 1
ATOM 751 C C . GLU A 1 101 ? 14.158 14.649 -10.453 1.00 41.84 101 GLU A C 1
ATOM 753 O 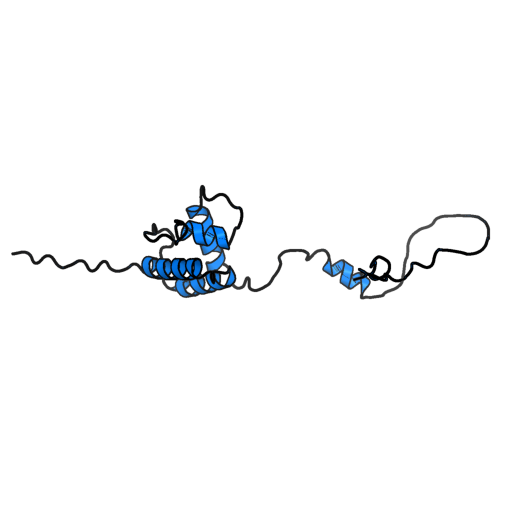O . GLU A 1 101 ? 14.663 15.502 -11.173 1.00 41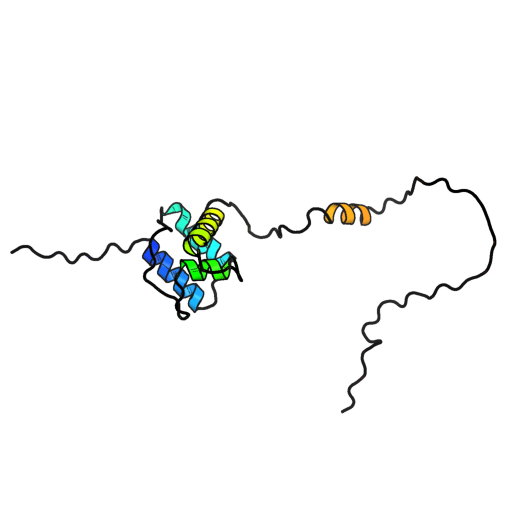.84 101 GLU A O 1
ATOM 758 N N . ALA A 1 102 ? 14.296 14.689 -9.130 1.00 41.28 102 ALA A N 1
ATOM 759 C CA . ALA A 1 102 ? 15.362 15.428 -8.480 1.00 41.28 102 ALA A CA 1
ATOM 760 C C . ALA A 1 102 ? 16.679 14.678 -8.738 1.00 41.28 102 ALA A C 1
ATOM 762 O O . ALA A 1 102 ? 17.252 14.048 -7.849 1.00 41.28 102 ALA A O 1
ATOM 763 N N . ALA A 1 103 ? 17.114 14.711 -9.990 1.00 45.59 103 ALA A N 1
ATOM 764 C CA . ALA A 1 103 ? 18.452 14.410 -10.443 1.00 45.59 103 ALA A CA 1
ATOM 765 C C . ALA A 1 103 ? 18.726 15.368 -11.613 1.00 45.59 103 ALA A C 1
ATOM 767 O O . ALA A 1 103 ? 18.005 15.350 -12.598 1.00 45.59 103 ALA A O 1
ATOM 768 N N . GLU A 1 104 ? 19.763 16.196 -11.464 1.00 43.84 104 GLU A N 1
ATOM 769 C CA . GLU A 1 104 ? 20.455 16.882 -12.570 1.00 43.84 104 GLU A CA 1
ATOM 770 C C . GLU A 1 104 ? 19.869 18.202 -13.121 1.00 43.84 104 GLU A C 1
ATOM 772 O O . GLU A 1 104 ? 19.846 18.422 -14.320 1.00 43.84 104 GLU A O 1
ATOM 777 N N . THR A 1 105 ? 19.580 19.200 -12.275 1.00 44.28 105 THR A N 1
ATOM 778 C CA . THR A 1 105 ? 19.528 20.610 -12.753 1.00 44.28 105 THR A CA 1
ATOM 779 C C . THR A 1 105 ? 20.911 21.257 -12.936 1.00 44.28 105 THR A C 1
ATOM 781 O O . THR A 1 105 ? 21.000 22.460 -13.169 1.00 44.28 105 THR A O 1
ATOM 784 N N . GLN A 1 106 ? 22.006 20.494 -12.825 1.00 49.78 106 GLN A N 1
ATOM 785 C CA . GLN A 1 106 ? 23.358 20.991 -13.123 1.00 49.78 106 GLN A CA 1
ATOM 786 C C . GLN A 1 106 ? 23.829 20.661 -14.545 1.00 49.78 106 GLN A C 1
ATOM 788 O O . GLN A 1 106 ? 24.670 21.390 -15.059 1.00 49.78 106 GLN A O 1
ATOM 793 N N . ASP A 1 107 ? 23.270 19.643 -15.204 1.00 53.47 107 ASP A N 1
ATOM 794 C CA . ASP A 1 107 ? 23.726 19.214 -16.534 1.00 53.47 107 ASP A CA 1
ATOM 795 C C . ASP A 1 107 ? 22.980 19.914 -17.690 1.00 53.47 107 ASP A C 1
ATOM 797 O O . ASP A 1 107 ? 23.497 20.014 -18.807 1.00 53.47 107 ASP A O 1
ATOM 801 N N . ASP A 1 108 ? 21.799 20.486 -17.429 1.00 56.97 108 ASP A N 1
ATOM 802 C CA . ASP A 1 108 ? 20.981 21.145 -18.458 1.00 56.97 108 ASP A CA 1
ATOM 803 C C . ASP A 1 108 ? 21.553 22.494 -18.936 1.00 56.97 108 ASP A C 1
ATOM 805 O O . ASP A 1 108 ? 21.417 22.834 -20.115 1.00 56.97 108 ASP A O 1
ATOM 809 N N . GLU A 1 109 ? 22.237 23.265 -18.077 1.00 60.56 109 GLU A N 1
ATOM 810 C CA . GLU A 1 109 ? 22.893 24.519 -18.503 1.00 60.56 109 GLU A CA 1
ATOM 811 C C . GLU A 1 109 ? 24.082 24.262 -19.446 1.00 60.56 109 GLU A C 1
ATOM 813 O O . GLU A 1 109 ? 24.299 25.021 -20.401 1.00 60.56 109 GLU A O 1
ATOM 818 N N . ASP A 1 110 ? 24.822 23.170 -19.235 1.00 60.78 110 ASP A N 1
ATOM 819 C CA . ASP A 1 110 ? 25.929 22.773 -20.107 1.00 60.78 110 ASP A CA 1
ATOM 820 C C . ASP A 1 110 ? 25.417 22.231 -21.455 1.00 60.78 110 ASP A C 1
ATOM 822 O O . ASP A 1 110 ? 25.994 22.534 -22.505 1.00 60.78 110 ASP A O 1
ATOM 826 N N . LEU A 1 111 ? 24.288 21.512 -21.474 1.00 70.12 111 LEU A N 1
ATOM 827 C CA . LEU A 1 111 ? 23.640 21.047 -22.709 1.00 70.12 111 LEU A CA 1
ATOM 828 C C . LEU A 1 111 ? 23.025 22.196 -23.524 1.00 70.12 111 LEU A C 1
ATOM 830 O O . LEU A 1 111 ? 23.148 22.218 -24.753 1.00 70.12 111 LEU A O 1
ATOM 834 N N . LEU A 1 112 ? 22.419 23.189 -22.863 1.00 71.19 112 LEU A N 1
ATOM 835 C CA . LEU A 1 112 ? 21.922 24.408 -23.512 1.00 71.19 112 LEU A CA 1
ATOM 836 C C . LEU A 1 112 ? 23.069 25.246 -24.094 1.00 71.19 112 LEU A C 1
ATOM 838 O O . LEU A 1 112 ? 22.942 25.781 -25.200 1.00 71.19 112 LEU A O 1
ATOM 842 N N . SER A 1 113 ? 24.212 25.289 -23.405 1.00 68.00 113 SER A N 1
ATOM 843 C CA . SER A 1 113 ? 25.438 25.928 -23.898 1.00 68.00 113 SER A CA 1
ATOM 844 C C . SER A 1 113 ? 26.067 25.183 -25.084 1.00 68.00 113 SER A C 1
ATOM 846 O O . SER A 1 113 ? 26.698 25.807 -25.933 1.00 68.00 113 SER A O 1
ATOM 848 N N . GLN A 1 114 ? 25.872 23.863 -25.189 1.00 67.56 114 GLN A N 1
ATOM 849 C CA . GLN A 1 114 ? 26.323 23.055 -26.331 1.00 67.56 114 GLN A CA 1
ATOM 850 C C . GLN A 1 114 ? 25.374 23.115 -27.540 1.00 67.56 114 GLN A C 1
ATOM 852 O O . GLN A 1 114 ? 25.834 22.997 -28.679 1.00 67.56 114 GLN A O 1
ATOM 857 N N . LEU A 1 115 ? 24.065 23.296 -27.319 1.00 69.38 115 LEU A N 1
ATOM 858 C CA . LEU A 1 115 ? 23.055 23.415 -28.381 1.00 69.38 115 LEU A CA 1
ATOM 859 C C . LEU A 1 115 ? 22.988 24.833 -28.970 1.00 69.38 115 LEU A C 1
ATOM 861 O O . LEU A 1 115 ? 22.723 25.003 -30.163 1.00 69.38 115 LEU A O 1
ATOM 865 N N . SER A 1 116 ? 23.269 25.848 -28.151 1.00 58.62 116 SER A N 1
ATOM 866 C CA . SER A 1 116 ? 23.482 27.223 -28.594 1.00 58.62 116 SER A CA 1
ATOM 867 C C . SER A 1 116 ? 24.880 27.320 -29.202 1.00 58.62 116 SER A C 1
ATOM 869 O O . SER A 1 116 ? 25.834 27.726 -28.549 1.00 58.62 116 SER A O 1
ATOM 871 N N . GLY A 1 117 ? 25.022 26.843 -30.440 1.00 60.16 117 GLY A N 1
ATOM 872 C CA . GLY A 1 117 ? 26.282 26.802 -31.178 1.00 60.16 117 GLY A CA 1
ATOM 873 C C . GLY A 1 117 ? 26.861 28.187 -31.480 1.00 60.16 117 GLY A C 1
ATOM 874 O O . GLY A 1 117 ? 26.926 28.582 -32.643 1.00 60.16 117 GLY A O 1
ATOM 875 N N . ASP A 1 118 ? 27.322 28.904 -30.457 1.00 49.69 118 ASP A N 1
ATOM 876 C CA . ASP A 1 118 ? 28.109 30.118 -30.599 1.00 49.69 118 ASP A CA 1
ATOM 877 C C . ASP A 1 118 ? 29.594 29.758 -30.537 1.00 49.69 118 ASP A C 1
ATOM 879 O O . ASP A 1 118 ? 30.222 29.528 -29.500 1.00 49.69 118 ASP A O 1
ATOM 883 N N . ALA A 1 119 ? 30.152 29.635 -31.732 1.00 54.53 119 ALA A N 1
ATOM 884 C CA . ALA A 1 119 ? 31.573 29.538 -31.942 1.00 54.53 119 ALA A CA 1
ATOM 885 C C . ALA A 1 119 ? 32.252 30.847 -31.519 1.00 54.53 119 ALA A C 1
ATOM 887 O O . ALA A 1 119 ? 32.125 31.844 -32.224 1.00 54.53 119 ALA A O 1
ATOM 888 N N . SER A 1 120 ? 33.057 30.822 -30.448 1.00 51.84 120 SER A N 1
ATOM 889 C CA . SER A 1 120 ? 34.243 31.687 -30.287 1.00 51.84 120 SER A CA 1
ATOM 890 C C . SER A 1 120 ? 35.130 31.278 -29.096 1.00 51.84 120 SER A C 1
ATOM 892 O O . SER A 1 120 ? 34.832 31.615 -27.951 1.00 51.84 120 SER A O 1
ATOM 894 N N . PRO A 1 121 ? 36.284 30.619 -29.321 1.00 42.38 121 PRO A N 1
ATOM 895 C CA . PRO A 1 121 ? 37.271 30.388 -28.275 1.00 42.38 121 PRO A CA 1
ATOM 896 C C . PRO A 1 121 ? 38.201 31.603 -28.158 1.00 42.38 121 PRO A C 1
ATOM 898 O O . PRO A 1 121 ? 39.067 31.830 -29.002 1.00 42.38 121 PRO A O 1
ATOM 901 N N . SER A 1 122 ? 38.081 32.374 -27.077 1.00 44.62 122 SER A N 1
ATOM 902 C CA . SER A 1 122 ? 39.081 33.383 -26.707 1.00 44.62 122 SER A CA 1
ATOM 903 C C . SER A 1 122 ? 39.682 33.070 -25.342 1.00 44.62 122 SER A C 1
ATOM 905 O O . SER A 1 122 ? 39.261 33.630 -24.331 1.00 44.62 122 SER A O 1
ATOM 907 N N . ARG A 1 123 ? 40.720 32.220 -25.328 1.00 51.09 123 ARG A N 1
ATOM 908 C CA . ARG A 1 123 ? 41.962 32.431 -24.554 1.00 51.09 123 ARG A CA 1
ATOM 909 C C . ARG A 1 123 ? 42.885 31.215 -24.627 1.00 51.09 123 ARG A C 1
ATOM 911 O O . ARG A 1 123 ? 42.626 30.216 -23.980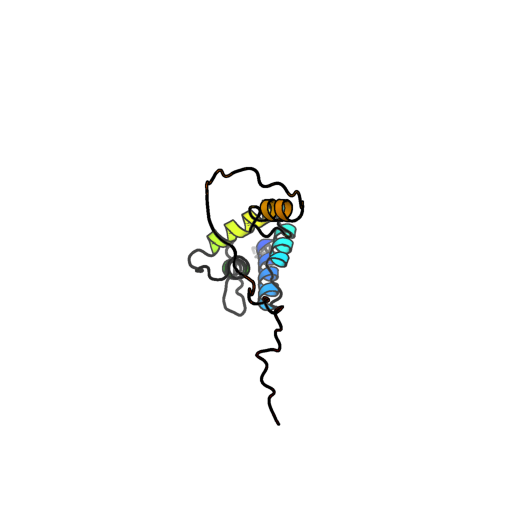 1.00 51.09 123 ARG A O 1
ATOM 918 N N . SER A 1 124 ? 44.046 31.386 -25.258 1.00 45.06 124 SER A N 1
ATOM 919 C CA . SER A 1 124 ? 45.333 31.028 -24.637 1.00 45.06 124 SER A CA 1
ATOM 920 C C . SER A 1 124 ? 46.497 31.408 -25.551 1.00 45.06 124 SER A C 1
ATOM 922 O O . SER A 1 124 ? 46.663 30.874 -26.645 1.00 45.06 124 SER A O 1
ATOM 924 N N . LYS A 1 125 ? 47.349 32.317 -25.068 1.00 48.84 125 LYS A N 1
ATOM 925 C CA . LYS A 1 125 ? 48.718 32.493 -25.559 1.00 48.84 125 LYS A CA 1
ATOM 926 C C . LYS A 1 125 ? 49.484 31.186 -25.346 1.00 48.84 125 LYS A C 1
ATOM 928 O O . LYS A 1 125 ? 49.732 30.826 -24.199 1.00 48.84 125 LYS A O 1
ATOM 933 N N . THR A 1 126 ? 49.983 30.553 -26.404 1.00 40.84 126 THR A N 1
ATOM 934 C CA . THR A 1 126 ? 51.208 29.744 -26.309 1.00 40.84 126 THR A CA 1
ATOM 935 C C . THR A 1 126 ? 51.986 29.819 -27.618 1.00 40.84 126 THR A C 1
ATOM 937 O O . THR A 1 126 ? 51.438 29.751 -28.713 1.00 40.84 126 THR A O 1
ATOM 940 N N . ARG A 1 127 ? 53.282 30.084 -27.470 1.00 44.44 127 ARG A N 1
ATOM 941 C CA . ARG A 1 127 ? 54.250 30.358 -28.526 1.00 44.44 127 ARG A CA 1
ATOM 942 C C . ARG A 1 127 ? 54.739 29.055 -29.170 1.00 44.44 127 ARG A C 1
ATOM 944 O O . ARG A 1 127 ? 54.992 28.081 -28.477 1.00 44.44 127 ARG A O 1
ATOM 951 N N . THR A 1 128 ? 55.032 29.176 -30.464 1.00 41.41 128 THR A N 1
ATOM 952 C CA . THR A 1 128 ? 56.160 28.579 -31.210 1.00 41.41 128 THR A CA 1
ATOM 953 C C . THR A 1 128 ? 56.256 27.062 -31.445 1.00 41.41 128 THR A C 1
ATOM 955 O O . THR A 1 128 ? 56.588 26.295 -30.555 1.00 41.41 128 THR A O 1
ATOM 958 N N . ALA A 1 129 ? 56.247 26.763 -32.756 1.00 42.81 129 ALA A N 1
ATOM 959 C CA . ALA A 1 129 ? 57.177 25.912 -33.514 1.00 42.81 129 ALA A CA 1
ATOM 960 C C . ALA A 1 129 ? 56.907 24.394 -33.615 1.00 42.81 129 ALA A C 1
ATOM 962 O O . ALA A 1 129 ? 57.216 23.639 -32.706 1.00 42.81 129 ALA A O 1
ATOM 963 N N . LYS A 1 130 ? 56.577 23.941 -34.842 1.00 38.69 130 LYS A N 1
ATOM 964 C CA . LYS A 1 130 ? 57.507 23.264 -35.788 1.00 38.69 130 LYS A CA 1
ATOM 965 C C . LYS A 1 130 ? 56.840 22.117 -36.581 1.00 38.69 130 LYS A C 1
ATOM 967 O O . LYS A 1 130 ? 56.392 21.140 -36.008 1.00 38.69 130 LYS A O 1
ATOM 972 N N . ARG A 1 131 ? 56.959 22.234 -37.914 1.00 36.31 131 ARG A N 1
ATOM 973 C CA . ARG A 1 131 ? 57.001 21.199 -38.978 1.00 36.31 131 ARG A CA 1
ATOM 974 C C . ARG A 1 131 ? 55.779 20.307 -39.265 1.00 36.31 131 ARG A C 1
ATOM 976 O O . ARG A 1 131 ? 55.499 19.332 -38.591 1.00 36.31 131 ARG A O 1
ATOM 983 N N . SER A 1 132 ? 55.213 20.606 -40.433 1.00 46.56 132 SER A N 1
ATOM 984 C CA . SER A 1 132 ? 54.795 19.709 -41.521 1.00 46.56 132 SER A CA 1
ATOM 985 C C . SER A 1 132 ? 55.240 18.233 -41.470 1.00 46.56 132 SER A C 1
ATOM 987 O O . SER A 1 132 ? 56.431 17.956 -41.631 1.00 46.56 132 SER A O 1
ATOM 989 N N . SER A 1 133 ? 54.257 17.323 -41.451 1.00 40.16 133 SER A N 1
ATOM 990 C CA . SER A 1 133 ? 54.189 16.117 -42.301 1.00 40.16 133 SER A CA 1
ATOM 991 C C . SER A 1 133 ? 52.835 15.401 -42.136 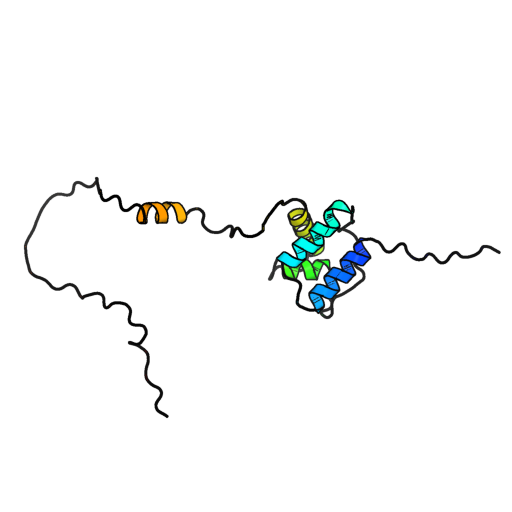1.00 40.16 133 SER A C 1
ATOM 993 O O . SER A 1 133 ? 52.565 14.825 -41.092 1.00 40.16 133 SER A O 1
ATOM 995 N N . GLN A 1 134 ? 52.004 15.475 -43.178 1.00 40.06 134 GLN A N 1
ATOM 996 C CA . GLN A 1 134 ? 51.235 14.368 -43.769 1.00 40.06 134 GLN A CA 1
ATOM 997 C C . GLN A 1 134 ? 50.455 13.392 -42.851 1.00 40.06 134 GLN A C 1
ATOM 999 O O . GLN A 1 134 ? 51.015 12.470 -42.274 1.00 40.06 134 GLN A O 1
ATOM 1004 N N . ALA A 1 135 ? 49.133 13.607 -42.830 1.00 45.22 135 ALA A N 1
ATOM 1005 C CA . ALA A 1 135 ? 48.021 12.648 -42.924 1.00 45.22 135 ALA A CA 1
ATOM 1006 C C . ALA A 1 135 ? 48.252 11.161 -42.564 1.00 45.22 135 ALA A C 1
ATOM 1008 O O . ALA A 1 135 ? 48.908 10.442 -43.308 1.00 45.22 135 ALA A O 1
ATOM 1009 N N . GLU A 1 136 ? 47.578 10.692 -41.507 1.00 46.81 136 GLU A N 1
ATOM 1010 C CA . GLU A 1 136 ? 46.354 9.861 -41.569 1.00 46.81 136 GLU A CA 1
ATOM 1011 C C . GLU A 1 136 ? 45.859 9.604 -40.128 1.00 46.81 136 GLU A C 1
ATOM 1013 O O . GLU A 1 136 ? 46.406 8.779 -39.400 1.00 46.81 136 GLU A O 1
ATOM 1018 N N . GLU A 1 137 ? 44.831 10.334 -39.682 1.00 51.16 137 GLU A N 1
ATOM 1019 C CA . GLU A 1 137 ? 44.094 9.977 -38.461 1.00 51.16 137 GLU A CA 1
ATOM 1020 C C . GLU A 1 137 ? 43.095 8.852 -38.778 1.00 51.16 137 GLU A C 1
ATOM 1022 O O . GLU A 1 137 ? 42.436 8.895 -39.827 1.00 51.16 137 GLU A O 1
ATOM 1027 N N . PRO A 1 138 ? 42.939 7.843 -37.900 1.00 56.91 138 PRO A N 1
ATOM 1028 C CA . PRO A 1 138 ? 41.999 6.762 -38.136 1.00 56.91 138 PRO A CA 1
ATOM 1029 C C . PRO A 1 138 ? 40.588 7.346 -38.132 1.00 56.91 138 PRO A C 1
ATOM 1031 O O . PRO A 1 138 ? 40.117 7.859 -37.115 1.00 56.91 138 PRO A O 1
ATOM 1034 N N . LYS A 1 139 ? 39.904 7.265 -39.279 1.00 61.00 139 LYS A N 1
ATOM 1035 C CA . LYS A 1 139 ? 38.472 7.559 -39.388 1.00 61.00 139 LYS A CA 1
ATOM 1036 C C . LYS A 1 139 ? 37.771 6.781 -38.281 1.00 61.00 139 LYS A C 1
ATOM 1038 O O . LYS A 1 139 ? 37.721 5.553 -38.346 1.00 61.00 139 LYS A O 1
ATOM 1043 N N . ARG A 1 140 ? 37.274 7.481 -37.254 1.00 62.03 140 ARG A N 1
ATOM 1044 C CA . ARG A 1 140 ? 36.430 6.886 -36.216 1.00 62.03 140 ARG A CA 1
ATOM 1045 C C . ARG A 1 140 ? 35.253 6.255 -36.944 1.00 62.03 140 ARG A C 1
ATOM 1047 O O . ARG A 1 140 ? 34.384 6.961 -37.449 1.00 62.03 140 ARG A O 1
ATOM 1054 N N . ALA A 1 141 ? 35.305 4.934 -37.094 1.00 66.06 141 ALA A N 1
ATOM 1055 C CA . ALA A 1 141 ? 34.245 4.171 -37.713 1.00 66.06 141 ALA A CA 1
ATOM 1056 C C . ALA A 1 141 ? 32.970 4.496 -36.938 1.00 66.06 141 ALA A C 1
ATOM 1058 O O . ALA A 1 141 ? 32.931 4.321 -35.718 1.00 66.06 141 ALA A O 1
ATOM 1059 N N . ALA A 1 142 ? 31.969 5.038 -37.636 1.00 70.50 142 ALA A N 1
ATOM 1060 C CA . ALA A 1 142 ? 30.648 5.234 -37.068 1.00 70.50 142 ALA A CA 1
ATOM 1061 C C . ALA A 1 142 ? 30.230 3.918 -36.404 1.00 70.50 142 ALA A C 1
ATOM 1063 O O . ALA A 1 142 ? 30.389 2.846 -36.995 1.00 70.50 142 ALA A O 1
ATOM 1064 N N . PHE A 1 143 ? 29.799 4.017 -35.148 1.00 72.62 143 PHE A N 1
ATOM 1065 C CA . PHE A 1 143 ? 29.466 2.887 -34.295 1.00 72.62 143 PHE A CA 1
ATOM 1066 C C . PHE A 1 143 ? 28.502 1.953 -35.034 1.00 72.62 143 PHE A C 1
ATOM 1068 O O . PHE A 1 143 ? 27.331 2.272 -35.221 1.00 72.62 143 PHE A O 1
ATOM 1075 N N . ASN A 1 144 ? 29.019 0.817 -35.506 1.00 75.56 144 ASN A N 1
ATOM 1076 C CA . ASN A 1 144 ? 28.229 -0.207 -36.165 1.00 75.56 144 ASN A CA 1
ATOM 1077 C C . ASN A 1 144 ? 28.046 -1.359 -35.165 1.00 75.56 144 ASN A C 1
ATOM 1079 O O . ASN A 1 144 ? 28.961 -2.173 -34.994 1.00 75.56 144 ASN A O 1
ATOM 1083 N N . PRO A 1 145 ? 26.884 -1.438 -34.490 1.00 75.44 145 PRO A N 1
ATOM 1084 C CA . PRO A 1 145 ? 26.641 -2.420 -33.435 1.00 75.44 145 PRO A CA 1
ATOM 1085 C C . PRO A 1 145 ? 26.632 -3.867 -33.953 1.00 75.44 145 PRO A C 1
ATOM 1087 O O . PRO A 1 145 ? 26.679 -4.804 -33.162 1.00 75.44 145 PRO A O 1
ATOM 1090 N N . LEU A 1 146 ? 26.613 -4.073 -35.276 1.00 69.38 146 LEU A N 1
ATOM 1091 C CA . LEU A 1 146 ? 26.663 -5.395 -35.901 1.00 69.38 146 LEU A CA 1
ATOM 1092 C C . LEU A 1 146 ? 28.094 -5.904 -36.131 1.00 69.38 146 LEU A C 1
ATOM 1094 O O . LEU A 1 146 ? 28.269 -7.066 -36.485 1.00 69.38 146 LEU A O 1
ATOM 1098 N N . VAL A 1 147 ? 29.127 -5.085 -35.894 1.00 69.06 147 VAL A N 1
ATOM 1099 C CA . VAL A 1 147 ? 30.538 -5.477 -36.109 1.00 69.06 147 VAL A CA 1
ATOM 1100 C C . VAL A 1 147 ? 30.994 -6.575 -35.134 1.00 69.06 147 VAL A C 1
ATOM 1102 O O . VAL A 1 147 ? 31.941 -7.298 -35.428 1.00 69.06 147 VAL A O 1
ATOM 1105 N N . GLY A 1 148 ? 30.286 -6.771 -34.016 1.00 65.38 148 GLY A N 1
ATOM 1106 C CA . GLY A 1 148 ? 30.514 -7.878 -33.076 1.00 65.38 148 GLY A CA 1
ATOM 1107 C C . GLY A 1 148 ? 29.519 -9.041 -33.177 1.00 65.38 148 GLY A C 1
ATOM 1108 O O . GLY A 1 148 ? 29.667 -10.032 -32.461 1.00 65.38 148 GLY A O 1
ATOM 1109 N N . ALA A 1 149 ? 28.493 -8.951 -34.029 1.00 71.38 149 ALA A N 1
ATOM 1110 C CA . ALA A 1 149 ? 27.426 -9.945 -34.075 1.00 71.38 149 ALA A CA 1
ATOM 1111 C C . ALA A 1 149 ? 27.856 -11.168 -34.905 1.00 71.38 149 ALA A C 1
ATOM 1113 O O . ALA A 1 149 ? 27.773 -11.192 -36.133 1.00 71.38 149 ALA A O 1
ATOM 1114 N N . ARG A 1 150 ? 28.331 -12.215 -34.226 1.00 70.69 150 ARG A N 1
ATOM 1115 C CA . ARG A 1 150 ? 28.660 -13.505 -34.845 1.00 70.69 150 ARG A CA 1
ATOM 1116 C C . ARG A 1 150 ? 27.368 -14.284 -35.115 1.00 70.69 150 ARG A C 1
ATOM 1118 O O . ARG A 1 150 ? 26.635 -14.611 -34.187 1.00 70.69 150 ARG A O 1
ATOM 1125 N N . ALA A 1 151 ? 27.098 -14.597 -36.381 1.00 70.31 151 ALA A N 1
ATOM 1126 C CA . ALA A 1 151 ? 25.919 -15.364 -36.775 1.00 70.31 151 ALA A CA 1
ATOM 1127 C C . ALA A 1 151 ? 25.938 -16.776 -36.161 1.00 70.31 151 ALA A C 1
ATOM 1129 O O . ALA A 1 151 ? 26.885 -17.543 -36.363 1.00 70.31 151 ALA A O 1
ATOM 1130 N N . VAL A 1 152 ? 24.871 -17.123 -35.440 1.00 70.19 152 VAL A N 1
ATOM 1131 C CA . VAL A 1 152 ? 24.611 -18.486 -34.967 1.00 70.19 152 VAL A CA 1
ATOM 1132 C C . VAL A 1 152 ? 24.164 -19.305 -36.176 1.00 70.19 152 VAL A C 1
ATOM 1134 O O . VAL A 1 152 ? 23.081 -19.085 -36.715 1.00 70.19 152 VAL A O 1
ATOM 1137 N N . ARG A 1 153 ? 25.024 -20.210 -36.653 1.00 67.81 153 ARG A N 1
ATOM 1138 C CA . ARG A 1 153 ? 24.636 -21.186 -37.679 1.00 67.81 153 ARG A CA 1
ATOM 1139 C C . ARG A 1 153 ? 23.813 -22.287 -37.014 1.00 67.81 153 ARG A C 1
ATOM 1141 O O . ARG A 1 153 ? 24.195 -22.767 -35.950 1.00 67.81 153 ARG A O 1
ATOM 1148 N N . LYS A 1 154 ? 22.687 -22.618 -37.638 1.00 58.25 154 LYS A N 1
ATOM 1149 C CA . LYS A 1 154 ? 21.815 -23.735 -37.273 1.00 58.25 154 LYS A CA 1
ATOM 1150 C C . LYS A 1 154 ? 22.366 -25.040 -37.836 1.00 58.25 154 LYS A C 1
ATOM 1152 O O . LYS A 1 154 ? 22.979 -24.971 -38.926 1.00 58.25 154 LYS A O 1
#

Sequence (154 aa):
MAAKRPARSAQSLFTFAEKQLVALYDAGVMSPAVLHHVVAAYADSGIDWNENGTLKTVDGHSVHEAVVLVMMPGRALKNARKDFISVVEHLTGGETSSGEEAAETQDDEDLLSQLSGDASPSRSKTRTAKRSSQAEEPKRAAFNPLVGARAVRK

Radius of gyration: 30.29 Å; chains: 1; bounding box: 90×57×77 Å

Foldseek 3Di:
DDDPDPPPPPCAVVNVLQVVLLVCLLVVNDAPVVVLVSLQVCLVVPHDLLDFAPDAHPVRHGSLQSNCCRVPPPDDCPPSSVSSVVSSCCSSVDDDPPDDDPDDPPVVVVVVVVVPPDDDDDDDDDDDDDDDDDDDDPDPPDDDVCPPPDDDDD

Organism: NCBI:txid1777138

Secondary structure (DSSP, 8-state):
------------HHHHHHHHHHHHHHTT---HHHHHHHHHHHHTTT--TTS----B-TTS-BHHHHHHHHHSTT--GGGHHHHHHHHHHHHHH-S--SS---S-TTTHHHHHHHHS----------------------------TTTT------